Protein AF-A0A2U2B7D7-F1 (afdb_monomer_lite)

Radius of gyration: 16.67 Å; chains: 1; bounding box: 30×27×46 Å

Sequence (85 aa):
MINRSRLFGIAFDCPFSSREITCPLVHIDDHNLHEKYKLIDAMEESGLNKILMHHQQCLVKRDDHLFERNSINVMSGIKHPPRHY

Secondary structure (DSSP, 8-state):
---HHHHHHHHH--TTSS--TT-TTTTGGGS-HHHHHHHHHHS-HHHHHHHHHHHHHHHHHHHHHHHHHHHHHHHTT--PPP---

Structure (mmCIF, N/CA/C/O backbone):
data_AF-A0A2U2B7D7-F1
#
_entry.id   AF-A0A2U2B7D7-F1
#
loop_
_atom_site.group_PDB
_atom_site.id
_atom_site.type_symbol
_atom_site.label_atom_id
_atom_site.label_alt_id
_atom_site.label_comp_id
_atom_site.label_asym_id
_atom_site.label_entity_id
_atom_site.label_seq_id
_atom_site.pdbx_PDB_ins_code
_atom_site.Cartn_x
_atom_site.Cartn_y
_atom_site.Cartn_z
_atom_site.occupancy
_atom_site.B_iso_or_equiv
_atom_site.auth_seq_id
_atom_site.auth_comp_id
_atom_site.auth_asym_id
_atom_site.auth_atom_id
_atom_site.pdbx_PDB_model_num
ATOM 1 N N . MET A 1 1 ? -7.541 15.517 7.241 1.00 58.69 1 MET A N 1
ATOM 2 C CA . MET A 1 1 ? -8.460 14.367 7.279 1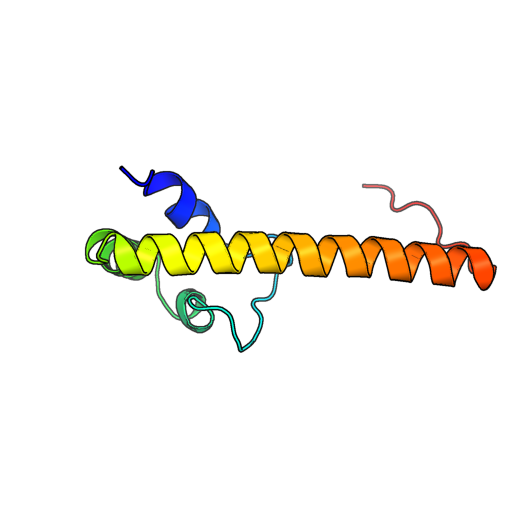.00 58.69 1 MET A CA 1
ATOM 3 C C . MET A 1 1 ? -8.125 13.439 6.123 1.00 58.69 1 MET A C 1
ATOM 5 O O . MET A 1 1 ? -8.494 13.699 4.980 1.00 58.69 1 MET A O 1
ATOM 9 N N . ILE A 1 2 ? -7.333 12.409 6.403 1.00 66.38 2 ILE A N 1
ATOM 10 C CA . ILE A 1 2 ? -6.949 11.407 5.403 1.00 66.38 2 ILE A CA 1
ATOM 11 C C . ILE A 1 2 ? -8.168 10.587 4.972 1.00 66.38 2 ILE A C 1
ATOM 13 O O . ILE A 1 2 ? -8.907 10.058 5.800 1.00 66.38 2 ILE A O 1
ATOM 17 N N . ASN A 1 3 ? -8.347 10.430 3.660 1.00 74.88 3 ASN A N 1
ATOM 18 C CA . ASN A 1 3 ? -9.358 9.538 3.106 1.00 74.88 3 ASN A CA 1
ATOM 19 C C . ASN A 1 3 ? -8.887 8.074 3.228 1.00 74.88 3 ASN A C 1
ATOM 21 O O . ASN A 1 3 ? -8.149 7.580 2.370 1.00 74.88 3 ASN A O 1
ATOM 25 N N . ARG A 1 4 ? -9.322 7.386 4.295 1.00 80.19 4 ARG A N 1
ATOM 26 C CA . ARG A 1 4 ? -9.028 5.962 4.563 1.00 80.19 4 ARG A CA 1
ATOM 27 C C . ARG A 1 4 ? -9.429 5.039 3.403 1.00 80.19 4 ARG A C 1
ATOM 29 O O . ARG A 1 4 ? -8.757 4.038 3.171 1.00 80.19 4 ARG A O 1
ATOM 36 N N . SER A 1 5 ? -10.425 5.414 2.599 1.00 78.06 5 SER A N 1
ATOM 37 C CA . SER A 1 5 ? -10.832 4.661 1.405 1.00 78.06 5 SER A CA 1
ATOM 38 C C . SER A 1 5 ? -9.721 4.547 0.361 1.00 78.06 5 SER A C 1
ATOM 40 O O . SER A 1 5 ? -9.616 3.521 -0.308 1.00 78.06 5 SER A O 1
ATOM 42 N N . ARG A 1 6 ? -8.831 5.547 0.256 1.00 77.81 6 ARG A N 1
ATOM 43 C CA . ARG A 1 6 ? -7.657 5.462 -0.634 1.00 77.81 6 ARG A CA 1
ATOM 44 C C . ARG A 1 6 ? -6.646 4.425 -0.144 1.00 77.81 6 ARG A C 1
ATOM 46 O O . ARG A 1 6 ? -6.030 3.752 -0.962 1.00 77.81 6 ARG A O 1
ATOM 53 N N . LEU A 1 7 ? -6.496 4.274 1.173 1.00 83.81 7 LEU A N 1
ATOM 54 C CA . LEU A 1 7 ? -5.602 3.277 1.762 1.00 83.81 7 LEU A CA 1
ATOM 55 C C . LEU A 1 7 ? -6.115 1.853 1.593 1.00 83.81 7 LEU A C 1
ATOM 57 O O . LEU A 1 7 ? -5.297 0.966 1.371 1.00 83.81 7 LEU A O 1
ATOM 61 N N . PHE A 1 8 ? -7.433 1.639 1.623 1.00 83.88 8 PHE A N 1
ATOM 62 C CA . PHE A 1 8 ? -7.993 0.324 1.310 1.00 83.88 8 PHE A CA 1
ATOM 63 C C . PHE A 1 8 ? -7.576 -0.137 -0.085 1.00 83.88 8 PHE A C 1
ATOM 65 O O . PHE A 1 8 ? -7.052 -1.234 -0.214 1.00 83.88 8 PHE A O 1
ATOM 72 N N . GLY A 1 9 ? -7.664 0.723 -1.1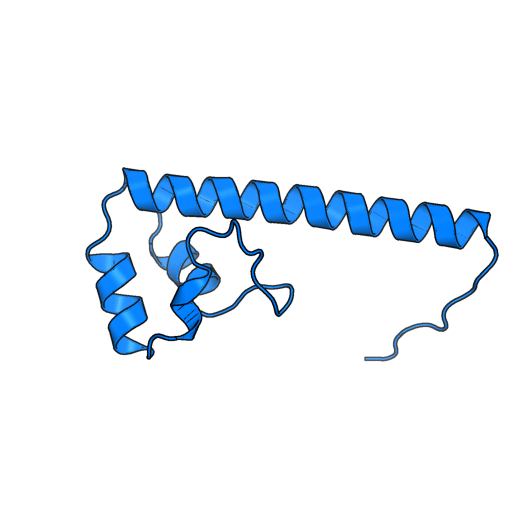04 1.00 84.75 9 GLY A N 1
ATOM 73 C CA . GLY A 1 9 ? -7.172 0.371 -2.441 1.00 84.75 9 GLY A CA 1
ATOM 74 C C . GLY A 1 9 ? -5.710 -0.104 -2.443 1.00 84.75 9 GLY A C 1
ATOM 75 O O . GLY A 1 9 ? -5.400 -1.147 -3.006 1.00 84.75 9 GLY A O 1
ATOM 76 N N . ILE A 1 10 ? -4.826 0.609 -1.738 1.00 86.38 10 ILE A N 1
ATOM 77 C CA . ILE A 1 10 ? -3.378 0.320 -1.687 1.00 86.38 10 ILE A CA 1
ATOM 78 C C . ILE A 1 10 ? -3.056 -0.944 -0.861 1.00 86.38 10 ILE A C 1
ATOM 80 O O . ILE A 1 10 ? -2.084 -1.660 -1.126 1.00 86.38 10 ILE A O 1
ATOM 84 N N . ALA A 1 11 ? -3.837 -1.212 0.183 1.00 85.19 11 ALA A N 1
ATOM 85 C CA . ALA A 1 11 ? -3.670 -2.374 1.054 1.00 85.19 11 ALA A CA 1
ATOM 86 C C . ALA A 1 11 ? -4.188 -3.673 0.435 1.00 85.19 11 ALA A C 1
ATOM 88 O O . ALA A 1 11 ? -3.701 -4.756 0.761 1.00 85.19 11 ALA A O 1
ATOM 89 N N . PHE A 1 12 ? -5.176 -3.572 -0.447 1.00 84.62 12 PHE A N 1
ATOM 90 C CA . PHE A 1 12 ? -5.725 -4.732 -1.129 1.00 84.62 12 PHE A CA 1
ATOM 91 C C . PHE A 1 12 ? -4.794 -5.245 -2.204 1.00 84.62 12 PHE A C 1
ATOM 93 O O . PHE A 1 12 ? -4.576 -6.451 -2.261 1.00 84.62 12 PHE A O 1
ATOM 100 N N . ASP A 1 13 ? -4.240 -4.336 -3.003 1.00 82.94 13 ASP A N 1
ATOM 101 C CA . ASP A 1 13 ? -3.361 -4.727 -4.087 1.00 82.94 13 ASP A CA 1
ATOM 102 C C . ASP A 1 13 ? -2.302 -3.662 -4.385 1.00 82.94 13 ASP A C 1
ATOM 104 O O . ASP A 1 13 ? -2.488 -2.460 -4.161 1.00 82.94 13 ASP A O 1
ATOM 108 N N . CYS A 1 14 ? -1.163 -4.121 -4.893 1.00 87.38 14 CYS A N 1
ATOM 109 C CA . CYS A 1 14 ? -0.140 -3.257 -5.451 1.00 87.38 14 CYS A CA 1
ATOM 110 C C . CYS A 1 14 ? -0.373 -3.152 -6.965 1.00 87.38 14 CYS A C 1
ATOM 112 O O . CYS A 1 14 ? -0.386 -4.183 -7.633 1.00 87.38 14 CYS A O 1
ATOM 114 N N . PRO A 1 15 ? -0.438 -1.945 -7.561 1.00 82.81 15 PRO A N 1
ATOM 115 C CA . PRO A 1 15 ? -0.666 -1.786 -9.006 1.00 82.81 15 PRO A CA 1
ATOM 116 C C . PRO A 1 15 ? 0.406 -2.436 -9.902 1.00 82.81 15 PRO A C 1
ATOM 118 O O . PRO A 1 15 ? 0.242 -2.518 -11.112 1.00 82.81 15 PRO A O 1
ATOM 121 N N . PHE A 1 16 ? 1.506 -2.908 -9.319 1.00 82.88 16 PHE A N 1
ATOM 122 C CA . PHE A 1 16 ? 2.601 -3.587 -10.006 1.00 82.88 16 PHE A CA 1
ATOM 123 C C . PHE A 1 16 ? 2.731 -5.066 -9.605 1.00 82.88 16 PHE A C 1
ATOM 125 O O . PHE A 1 16 ? 3.797 -5.660 -9.788 1.00 82.88 16 PHE A O 1
ATOM 132 N N . SER A 1 17 ? 1.702 -5.635 -8.970 1.00 80.00 17 SER A N 1
ATOM 133 C CA . SER A 1 17 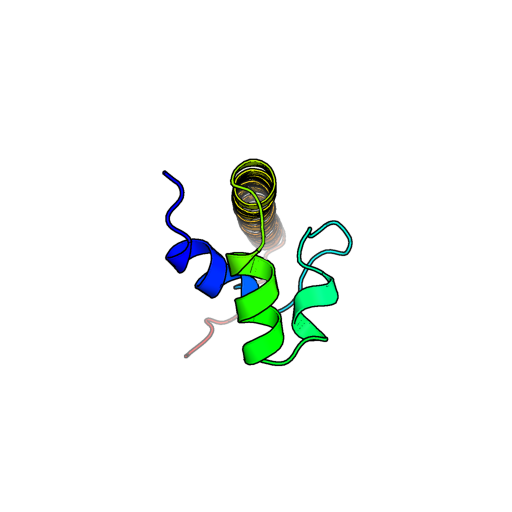? 1.611 -7.038 -8.532 1.00 80.00 17 SER A CA 1
ATOM 134 C C . SER A 1 17 ? 2.647 -7.499 -7.498 1.00 80.00 17 SER A C 1
ATOM 136 O O . SER A 1 17 ? 2.555 -8.613 -6.997 1.00 80.00 17 SER A O 1
ATOM 138 N N . SER A 1 18 ? 3.636 -6.670 -7.155 1.00 83.69 18 SER A N 1
ATOM 139 C CA . SER A 1 18 ? 4.616 -6.954 -6.108 1.00 83.69 18 SER A CA 1
ATOM 140 C C . SER A 1 18 ? 5.015 -5.694 -5.344 1.00 83.69 18 SER A C 1
ATOM 142 O O . SER A 1 18 ? 5.300 -4.630 -5.918 1.00 83.69 18 SER A O 1
ATOM 144 N N . ARG A 1 19 ? 5.041 -5.841 -4.017 1.00 89.88 19 ARG A N 1
ATOM 145 C CA . ARG A 1 19 ? 5.494 -4.819 -3.073 1.00 89.88 19 ARG A CA 1
ATOM 146 C C . ARG A 1 19 ? 7.008 -4.896 -2.926 1.00 89.88 19 ARG A C 1
ATOM 148 O O . ARG A 1 19 ? 7.589 -5.976 -2.920 1.00 89.88 19 ARG A O 1
ATOM 155 N N . GLU A 1 20 ? 7.655 -3.743 -2.800 1.00 87.50 20 GLU A N 1
ATOM 156 C CA . GLU A 1 20 ? 9.074 -3.713 -2.440 1.00 87.50 20 GLU A CA 1
ATOM 157 C C . GLU A 1 20 ? 9.258 -4.130 -0.984 1.00 87.50 20 GLU A C 1
ATOM 159 O O . GLU A 1 20 ? 8.383 -3.892 -0.153 1.00 87.50 20 GLU A O 1
ATOM 164 N N . ILE A 1 21 ? 10.431 -4.675 -0.658 1.00 88.31 21 ILE A N 1
ATOM 165 C CA . ILE A 1 21 ? 10.805 -5.047 0.718 1.00 88.31 21 ILE A CA 1
ATOM 166 C C . ILE A 1 21 ? 10.710 -3.843 1.671 1.00 88.31 21 ILE A C 1
ATOM 168 O O . ILE A 1 21 ? 10.459 -3.998 2.860 1.00 88.31 21 ILE A O 1
ATOM 172 N N . THR A 1 22 ? 10.872 -2.626 1.146 1.00 89.19 22 THR A N 1
ATOM 173 C CA . THR A 1 22 ? 10.778 -1.373 1.906 1.00 89.19 22 THR A CA 1
ATOM 174 C C . THR A 1 22 ? 9.348 -0.836 2.030 1.00 89.19 22 THR A C 1
ATOM 176 O O . THR A 1 22 ? 9.141 0.196 2.673 1.00 89.19 22 THR A O 1
ATOM 179 N N . CYS A 1 23 ? 8.356 -1.500 1.425 1.00 91.06 23 CYS A N 1
ATOM 180 C CA . CYS A 1 23 ? 6.965 -1.078 1.484 1.00 91.06 23 CYS A CA 1
ATOM 181 C C . CYS A 1 23 ? 6.427 -1.225 2.915 1.00 91.06 23 CYS A C 1
ATOM 183 O O . CYS A 1 23 ? 6.468 -2.326 3.464 1.00 91.06 23 CYS A O 1
ATOM 185 N N . PRO A 1 24 ? 5.812 -0.181 3.504 1.00 91.44 24 PRO A N 1
ATOM 186 C CA . PRO A 1 24 ? 5.182 -0.281 4.823 1.00 91.44 24 PRO A CA 1
ATOM 187 C C . PRO A 1 24 ? 4.064 -1.330 4.908 1.00 91.44 24 PRO A C 1
ATOM 189 O O . PRO A 1 24 ? 3.644 -1.699 5.998 1.00 91.44 24 PRO A O 1
ATOM 192 N N . LEU A 1 25 ? 3.567 -1.788 3.757 1.00 92.44 25 LEU A N 1
ATOM 193 C CA . LEU A 1 25 ? 2.527 -2.802 3.636 1.00 92.44 25 LEU A CA 1
ATOM 194 C C . LEU A 1 25 ? 3.064 -4.131 3.091 1.00 92.44 25 LEU A C 1
ATOM 196 O O . LEU A 1 25 ? 2.279 -4.927 2.600 1.00 92.44 25 LEU A O 1
ATOM 200 N N . VAL A 1 26 ? 4.374 -4.389 3.134 1.00 91.94 26 VAL A N 1
ATOM 201 C CA . VAL A 1 26 ? 4.974 -5.604 2.547 1.00 91.94 26 VAL A CA 1
ATOM 202 C C . VAL A 1 26 ? 4.344 -6.910 3.063 1.00 91.94 26 VAL A C 1
ATOM 204 O O . VAL A 1 26 ? 4.176 -7.840 2.287 1.00 91.94 26 VAL A O 1
ATOM 207 N N . HIS A 1 27 ? 3.909 -6.946 4.326 1.00 90.75 27 HIS A N 1
ATOM 208 C CA . HIS A 1 27 ? 3.261 -8.109 4.956 1.00 90.75 27 HIS A CA 1
ATOM 209 C C . HIS A 1 27 ? 1.730 -8.052 4.944 1.00 90.75 27 HIS A C 1
ATOM 211 O O . HIS A 1 27 ? 1.066 -8.907 5.530 1.00 90.75 27 HIS A O 1
ATOM 217 N N . ILE A 1 28 ? 1.130 -7.033 4.316 1.00 91.94 28 ILE A N 1
ATOM 218 C CA . ILE A 1 28 ? -0.330 -6.901 4.344 1.00 91.94 28 ILE A CA 1
ATOM 219 C C . ILE A 1 28 ? -1.014 -8.012 3.557 1.00 91.94 28 ILE A C 1
ATOM 221 O O . ILE A 1 28 ? -2.171 -8.314 3.817 1.00 91.94 28 ILE A O 1
ATOM 225 N N . ASP A 1 29 ? -0.316 -8.623 2.603 1.00 87.69 29 ASP A N 1
ATOM 226 C CA . ASP A 1 29 ? -0.865 -9.683 1.763 1.00 87.69 29 ASP A CA 1
ATOM 227 C C . ASP A 1 29 ? -0.917 -11.039 2.485 1.00 87.69 29 ASP A C 1
ATOM 229 O O . ASP A 1 29 ? -1.678 -11.909 2.072 1.00 87.69 29 ASP A O 1
ATOM 233 N N . ASP A 1 30 ? -0.234 -11.164 3.629 1.00 91.62 30 ASP A N 1
ATOM 234 C CA . ASP A 1 30 ? -0.342 -12.316 4.535 1.00 91.62 30 ASP A CA 1
ATOM 235 C C . ASP A 1 30 ? -1.655 -12.299 5.342 1.00 91.62 30 ASP A C 1
ATOM 237 O O . ASP A 1 30 ? -1.999 -13.272 6.010 1.00 91.62 30 ASP A O 1
ATOM 241 N N . HIS A 1 31 ? -2.383 -11.177 5.306 1.00 91.62 31 HIS A N 1
ATOM 242 C CA . HIS A 1 31 ? -3.588 -10.947 6.096 1.00 91.62 31 HIS A CA 1
ATOM 243 C C . HIS A 1 31 ? -4.842 -11.178 5.255 1.00 91.62 31 HIS A C 1
ATOM 245 O O . HIS A 1 31 ? -4.929 -10.775 4.088 1.00 91.62 31 HIS A O 1
ATOM 251 N N . ASN A 1 32 ? -5.871 -11.759 5.869 1.00 93.00 32 ASN A N 1
ATOM 252 C CA . ASN A 1 32 ? -7.181 -11.853 5.237 1.00 93.00 32 ASN A CA 1
ATOM 253 C C . ASN A 1 32 ? -7.879 -10.481 5.185 1.00 93.00 32 ASN A C 1
ATOM 255 O O . ASN A 1 32 ? -7.480 -9.515 5.834 1.00 93.00 32 ASN A O 1
ATOM 259 N N . LEU A 1 33 ? -8.971 -10.406 4.421 1.00 90.56 33 LEU A N 1
ATOM 260 C CA . LEU A 1 33 ? -9.758 -9.186 4.223 1.00 90.56 33 LEU A CA 1
ATOM 261 C C . LEU A 1 33 ? -10.063 -8.444 5.537 1.00 90.56 33 LEU A C 1
ATOM 263 O O . LEU A 1 33 ? -9.836 -7.241 5.650 1.00 90.56 33 LEU A O 1
ATOM 267 N N . HIS A 1 34 ? -10.573 -9.167 6.534 1.00 92.19 34 HIS A N 1
ATOM 268 C CA . HIS A 1 34 ? -11.026 -8.601 7.805 1.00 92.19 34 HIS A CA 1
ATOM 269 C C . HIS A 1 34 ? -9.867 -8.043 8.631 1.00 92.19 34 HIS A C 1
ATOM 271 O O . HIS A 1 34 ? -9.980 -6.988 9.257 1.00 92.19 34 HIS A O 1
ATOM 277 N N . GLU A 1 35 ? -8.730 -8.728 8.602 1.00 93.69 35 GLU A N 1
ATOM 278 C CA . GLU A 1 35 ? -7.498 -8.293 9.256 1.00 93.69 35 GLU A CA 1
ATOM 279 C C . GLU A 1 35 ? -6.927 -7.033 8.602 1.00 93.69 35 GLU A C 1
ATOM 281 O O . GLU A 1 35 ? -6.575 -6.088 9.315 1.00 93.69 35 GLU A O 1
ATOM 286 N N . LYS A 1 36 ? -6.926 -6.964 7.261 1.00 92.12 36 LYS A N 1
ATOM 287 C CA . LYS A 1 36 ? -6.548 -5.747 6.523 1.00 92.12 36 LYS A CA 1
ATOM 288 C C . LYS A 1 36 ? -7.425 -4.559 6.938 1.00 92.12 36 LYS A C 1
ATOM 290 O O . LYS A 1 36 ? -6.907 -3.466 7.173 1.00 92.12 36 LYS A O 1
ATOM 295 N N . TYR A 1 37 ? -8.737 -4.776 7.089 1.00 90.50 37 TYR A N 1
ATOM 296 C CA . TYR A 1 37 ? -9.668 -3.748 7.564 1.00 90.50 37 TYR A CA 1
ATOM 297 C C . TYR A 1 37 ? -9.328 -3.236 8.959 1.00 90.50 37 TYR A C 1
ATOM 299 O O . TYR A 1 37 ? -9.168 -2.028 9.146 1.00 90.50 37 TYR A O 1
ATOM 307 N N . LYS A 1 38 ? -9.166 -4.147 9.921 1.00 92.69 38 LYS A N 1
ATOM 308 C CA . LYS A 1 38 ? -8.823 -3.789 11.302 1.00 92.69 38 LYS A CA 1
ATOM 309 C C . LYS A 1 38 ? -7.506 -3.025 11.399 1.00 92.69 38 LYS A C 1
ATOM 311 O O . LYS A 1 38 ? -7.436 -2.053 12.144 1.00 92.69 38 LYS A O 1
ATOM 316 N N . LEU A 1 39 ? -6.488 -3.435 10.642 1.00 91.56 39 LEU A N 1
ATOM 317 C CA . LEU A 1 39 ? -5.186 -2.766 10.633 1.00 91.56 39 LEU A CA 1
ATOM 318 C C . LEU A 1 39 ? -5.287 -1.310 10.186 1.00 91.56 39 LEU A C 1
ATOM 320 O O . LEU A 1 39 ? -4.754 -0.429 10.855 1.00 91.56 39 LEU A O 1
ATOM 324 N N . ILE A 1 40 ? -5.967 -1.048 9.068 1.00 90.06 40 ILE A N 1
ATOM 325 C CA . ILE A 1 40 ? -6.090 0.316 8.534 1.00 90.06 40 ILE A CA 1
ATOM 326 C C . ILE A 1 40 ? -6.974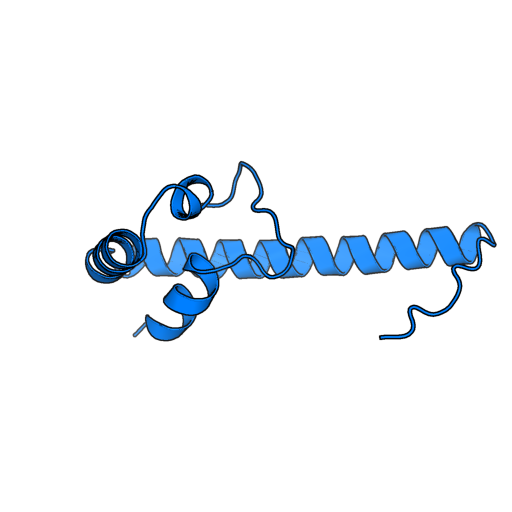 1.176 9.436 1.00 90.06 40 ILE A C 1
ATOM 328 O O . ILE A 1 40 ? -6.684 2.355 9.638 1.00 90.06 40 ILE A O 1
ATOM 332 N N . ASP A 1 41 ? -8.038 0.599 9.993 1.00 90.06 41 ASP A N 1
ATOM 333 C CA . ASP A 1 41 ? -8.973 1.338 10.837 1.00 90.06 41 ASP A CA 1
ATOM 334 C C . ASP A 1 41 ? -8.370 1.715 12.202 1.00 90.06 41 ASP A C 1
ATOM 336 O O . ASP A 1 41 ? -8.574 2.832 12.690 1.00 90.06 41 ASP A O 1
ATOM 340 N N . ALA A 1 42 ? -7.552 0.829 12.776 1.00 91.62 42 ALA A N 1
ATOM 341 C CA . ALA A 1 42 ? -6.832 1.077 14.023 1.00 91.62 42 ALA A CA 1
ATOM 342 C C . ALA A 1 42 ? -5.599 1.985 13.855 1.00 91.62 42 ALA A C 1
ATOM 344 O O . ALA A 1 42 ? -5.024 2.428 14.848 1.00 91.62 42 ALA A O 1
ATOM 345 N N . MET A 1 43 ? -5.168 2.266 12.622 1.00 90.75 43 MET A N 1
ATOM 346 C CA . MET A 1 43 ? -3.954 3.036 12.372 1.00 90.75 43 MET A CA 1
ATOM 347 C C . MET A 1 43 ? -4.170 4.541 12.571 1.00 90.75 43 MET A C 1
ATOM 349 O O . MET A 1 43 ? -5.126 5.143 12.066 1.00 90.75 43 MET A O 1
ATOM 353 N N . GLU A 1 44 ? -3.223 5.162 13.273 1.00 93.06 44 GLU A N 1
ATOM 354 C CA . GLU A 1 44 ? -3.175 6.609 13.458 1.00 93.06 44 GLU A CA 1
ATOM 355 C C . GLU A 1 44 ? -2.945 7.356 12.138 1.00 93.06 44 GLU A C 1
ATOM 357 O O . GLU A 1 44 ? -2.280 6.864 11.221 1.00 93.06 44 GLU A O 1
ATOM 362 N N . GLU A 1 45 ? -3.419 8.605 12.067 1.00 89.94 45 GLU A N 1
ATOM 363 C CA . GLU A 1 45 ? -3.279 9.465 10.882 1.00 89.94 45 GLU A CA 1
ATOM 364 C C . GLU A 1 45 ? -1.808 9.619 10.443 1.00 89.94 45 GLU A C 1
ATOM 366 O O . GLU A 1 45 ? -1.506 9.657 9.249 1.00 89.94 45 GLU A O 1
ATOM 371 N N . SER A 1 46 ? -0.871 9.613 11.395 1.00 90.38 46 SER A N 1
ATOM 372 C CA . SER A 1 46 ? 0.571 9.660 11.127 1.00 90.38 46 SER A CA 1
ATOM 373 C C . SER A 1 46 ? 1.073 8.438 10.336 1.00 90.38 46 SER A C 1
ATOM 375 O O . SER A 1 46 ? 1.852 8.591 9.392 1.00 90.38 46 SER A O 1
ATOM 377 N N . GLY A 1 47 ? 0.605 7.231 10.670 1.00 90.19 47 GLY A N 1
ATOM 378 C CA . GLY A 1 47 ? 0.946 5.988 9.974 1.00 90.19 47 GLY A CA 1
ATOM 379 C C . GLY A 1 47 ? 0.326 5.926 8.582 1.00 90.19 47 GLY A C 1
ATOM 380 O O . GLY A 1 47 ? 1.006 5.605 7.604 1.00 90.19 47 GLY A O 1
ATOM 381 N N . LEU A 1 48 ? -0.934 6.349 8.474 1.00 89.94 48 LEU A N 1
ATOM 3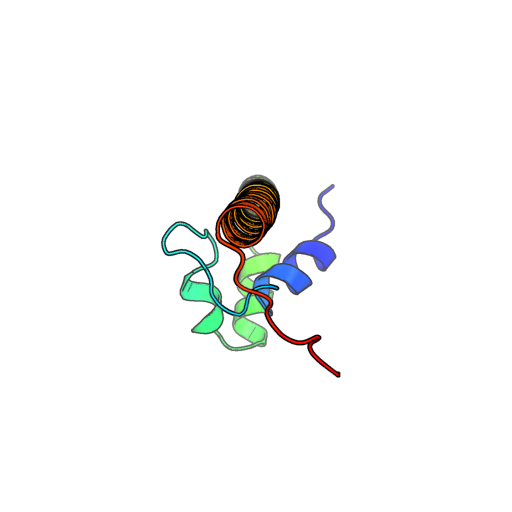82 C CA . LEU A 1 48 ? -1.646 6.440 7.201 1.00 89.94 48 LEU A CA 1
ATOM 383 C C . LEU A 1 48 ? -0.932 7.393 6.222 1.00 89.94 48 LEU A C 1
ATOM 385 O O . LEU A 1 48 ? -0.756 7.058 5.049 1.00 89.94 48 LEU A O 1
ATOM 389 N N . ASN A 1 49 ? -0.449 8.544 6.704 1.00 89.94 49 ASN A N 1
ATOM 390 C CA . ASN A 1 49 ? 0.335 9.483 5.894 1.00 89.94 49 ASN A CA 1
ATOM 391 C C . ASN A 1 49 ? 1.647 8.871 5.392 1.00 89.94 49 ASN A C 1
ATOM 393 O O . ASN A 1 49 ? 1.994 9.051 4.224 1.00 89.94 49 ASN A O 1
ATOM 397 N N . LYS A 1 50 ? 2.362 8.115 6.235 1.00 90.75 50 LYS A N 1
ATOM 398 C CA . LYS A 1 50 ? 3.611 7.449 5.826 1.00 90.75 50 LYS A CA 1
ATOM 399 C C . LYS A 1 50 ? 3.383 6.465 4.681 1.00 90.75 50 LYS A C 1
ATOM 401 O O . LYS A 1 50 ? 4.164 6.452 3.732 1.00 90.75 50 LYS A O 1
ATOM 406 N N . ILE A 1 51 ? 2.305 5.682 4.742 1.00 91.25 51 ILE A N 1
ATOM 407 C CA . ILE A 1 51 ? 1.944 4.746 3.668 1.00 91.25 51 ILE A CA 1
ATOM 408 C C . ILE A 1 51 ? 1.667 5.502 2.368 1.00 91.25 51 ILE A C 1
ATOM 410 O O . ILE A 1 51 ? 2.194 5.125 1.322 1.00 91.25 51 ILE A O 1
ATOM 414 N N . LEU A 1 52 ? 0.874 6.575 2.425 1.00 89.75 52 LEU A N 1
ATOM 415 C CA . LEU A 1 52 ? 0.532 7.367 1.241 1.00 89.75 52 LEU A CA 1
ATOM 416 C C . LEU A 1 52 ? 1.765 8.021 0.609 1.00 89.75 52 LEU A C 1
ATOM 418 O O . LEU A 1 52 ? 1.942 7.934 -0.605 1.00 89.75 52 LEU A O 1
ATOM 422 N N . MET A 1 53 ? 2.640 8.620 1.421 1.00 90.62 53 MET A N 1
ATOM 423 C CA . MET A 1 53 ? 3.888 9.215 0.938 1.00 90.62 53 MET A CA 1
ATOM 424 C C . MET A 1 53 ? 4.797 8.170 0.291 1.00 90.62 53 MET A C 1
ATOM 426 O O . MET A 1 53 ? 5.306 8.396 -0.807 1.00 90.62 53 MET A O 1
ATOM 430 N N . HIS A 1 54 ? 4.970 7.012 0.934 1.00 91.81 54 HIS A N 1
ATOM 431 C CA . HIS A 1 54 ? 5.765 5.927 0.365 1.00 91.81 54 HIS A CA 1
ATOM 432 C C . HIS A 1 54 ? 5.158 5.422 -0.948 1.00 91.81 54 HIS A C 1
ATOM 434 O O . HIS A 1 54 ? 5.879 5.217 -1.921 1.00 91.81 54 HIS A O 1
ATOM 440 N N . HIS A 1 55 ? 3.835 5.251 -1.007 1.00 90.81 55 HIS A N 1
ATOM 441 C CA . HIS A 1 55 ? 3.148 4.824 -2.222 1.00 90.81 55 HIS A CA 1
ATOM 442 C C . HIS A 1 55 ? 3.359 5.819 -3.371 1.00 90.81 55 HIS A C 1
ATOM 444 O O . HIS A 1 55 ? 3.689 5.404 -4.479 1.00 90.81 55 HIS A O 1
ATOM 450 N N . GLN A 1 56 ? 3.263 7.124 -3.103 1.00 89.25 56 GLN A N 1
ATOM 451 C CA . GLN A 1 56 ? 3.531 8.159 -4.101 1.00 89.25 56 GLN A CA 1
ATOM 452 C C . GLN A 1 56 ? 4.985 8.122 -4.593 1.00 89.25 56 GLN A C 1
ATOM 454 O O . GLN A 1 56 ? 5.225 8.178 -5.795 1.00 89.25 56 GLN A O 1
ATOM 459 N N . GLN A 1 57 ? 5.955 7.971 -3.689 1.00 90.38 57 GLN A N 1
ATOM 460 C CA . GLN A 1 57 ? 7.369 7.833 -4.060 1.00 90.38 57 GLN A CA 1
ATOM 461 C C . GLN A 1 57 ? 7.632 6.562 -4.876 1.00 90.38 57 GLN A C 1
ATOM 463 O O . GLN A 1 57 ? 8.417 6.590 -5.819 1.00 90.38 57 GLN A O 1
ATOM 468 N N . CYS A 1 58 ? 6.972 5.456 -4.531 1.00 90.06 58 CYS A N 1
ATOM 469 C CA . CYS A 1 58 ? 7.059 4.201 -5.272 1.00 90.06 58 CYS A CA 1
ATOM 470 C C . CYS A 1 58 ? 6.515 4.358 -6.699 1.00 90.06 58 CYS A C 1
ATOM 472 O O . CYS A 1 58 ? 7.158 3.905 -7.643 1.00 90.06 58 CYS A O 1
ATOM 474 N N . LEU A 1 59 ? 5.379 5.048 -6.864 1.00 87.56 59 LEU A N 1
ATOM 475 C CA . LEU A 1 59 ? 4.813 5.353 -8.180 1.00 87.56 59 LEU A CA 1
ATOM 476 C C . LEU A 1 59 ? 5.782 6.178 -9.034 1.00 87.56 59 LEU A C 1
ATOM 478 O O . LEU A 1 59 ? 6.040 5.786 -10.164 1.00 87.56 59 LEU A O 1
ATOM 482 N N . VAL A 1 60 ? 6.364 7.250 -8.481 1.00 87.69 60 VAL A N 1
ATOM 483 C CA . VAL A 1 60 ? 7.332 8.102 -9.203 1.00 87.69 60 VAL A CA 1
ATOM 484 C C . VAL A 1 60 ? 8.562 7.302 -9.627 1.00 87.69 60 VAL A C 1
ATOM 486 O O . VAL A 1 60 ? 8.882 7.259 -10.807 1.00 87.69 60 VAL A O 1
ATOM 489 N N . LYS A 1 61 ? 9.196 6.575 -8.695 1.00 84.25 61 LYS A N 1
ATOM 490 C CA . LYS A 1 61 ? 10.380 5.754 -9.006 1.00 84.25 61 LYS A CA 1
ATOM 491 C C . LYS A 1 61 ? 10.112 4.740 -10.116 1.00 84.25 61 LYS A C 1
ATOM 493 O O . LYS A 1 61 ? 10.977 4.472 -10.944 1.00 84.25 61 LYS A O 1
ATOM 498 N N . ARG A 1 62 ? 8.929 4.125 -10.108 1.00 80.38 62 ARG A N 1
ATOM 499 C CA . ARG A 1 62 ? 8.571 3.105 -11.097 1.00 80.38 62 ARG A CA 1
ATOM 500 C C . ARG A 1 62 ? 8.196 3.714 -12.445 1.00 80.38 62 ARG A C 1
ATOM 502 O O . ARG A 1 62 ? 8.493 3.085 -13.454 1.00 80.38 62 ARG A O 1
ATOM 509 N N . ASP A 1 63 ? 7.615 4.910 -12.470 1.00 82.12 63 ASP A N 1
ATOM 510 C CA . ASP A 1 63 ? 7.377 5.666 -13.705 1.00 82.12 63 ASP A CA 1
ATOM 511 C C . ASP A 1 63 ? 8.701 6.092 -14.359 1.00 82.12 63 ASP A C 1
ATOM 513 O O . ASP A 1 63 ? 8.929 5.805 -15.536 1.00 82.12 63 ASP A O 1
ATOM 517 N N . ASP A 1 64 ? 9.637 6.622 -13.565 1.00 74.56 64 ASP A N 1
ATOM 518 C CA . ASP A 1 64 ? 10.985 6.975 -14.024 1.00 74.56 64 ASP A CA 1
ATOM 519 C C . ASP A 1 64 ? 11.711 5.748 -14.606 1.00 74.56 64 ASP A C 1
ATOM 521 O O . ASP A 1 64 ? 12.255 5.800 -15.710 1.00 74.56 64 ASP A O 1
ATOM 525 N N . HIS A 1 65 ? 11.643 4.592 -13.935 1.00 66.12 65 HI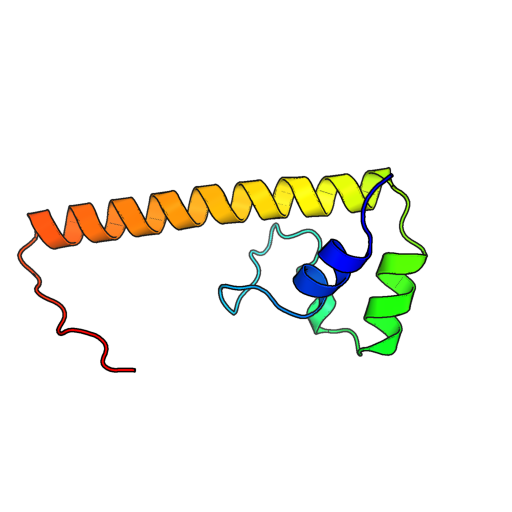S A N 1
ATOM 526 C CA . HIS A 1 65 ? 12.227 3.350 -14.453 1.00 66.12 65 HIS A CA 1
ATOM 527 C C . HIS A 1 65 ? 11.551 2.828 -15.730 1.00 66.12 65 HIS A C 1
ATOM 529 O O . HIS A 1 65 ? 12.218 2.216 -16.574 1.00 66.12 65 HIS A O 1
ATOM 535 N N . LEU A 1 66 ? 10.239 3.027 -15.893 1.00 61.47 66 LEU A N 1
ATOM 536 C CA . LEU A 1 66 ? 9.544 2.698 -17.140 1.00 61.47 66 LEU A CA 1
ATOM 537 C C . LEU A 1 66 ? 10.008 3.623 -18.273 1.00 61.47 66 LEU A C 1
ATOM 539 O O . LEU A 1 66 ? 10.248 3.149 -19.388 1.00 61.47 66 LEU A O 1
ATOM 543 N N . PHE A 1 67 ? 10.206 4.909 -17.985 1.00 59.66 67 PHE A N 1
ATOM 544 C CA . PHE A 1 67 ? 10.716 5.885 -18.942 1.00 59.66 67 PHE A CA 1
ATOM 545 C C . PHE A 1 67 ? 12.176 5.608 -19.345 1.00 59.66 67 PHE A C 1
ATOM 547 O O . PHE A 1 67 ? 12.503 5.605 -20.537 1.00 59.66 67 PHE A O 1
ATOM 554 N N . GLU A 1 68 ? 13.048 5.283 -18.388 1.00 59.12 68 GLU A N 1
ATOM 555 C CA . GLU A 1 68 ? 14.443 4.894 -18.636 1.00 59.12 68 GLU A CA 1
ATOM 556 C C . GLU A 1 68 ? 14.541 3.614 -19.476 1.00 59.12 68 GLU A C 1
ATOM 558 O O . GLU A 1 68 ? 15.275 3.579 -20.467 1.00 59.12 68 GLU A O 1
ATOM 563 N N . ARG A 1 69 ? 13.764 2.570 -19.149 1.00 57.50 69 ARG A N 1
ATOM 564 C CA . ARG A 1 69 ? 13.733 1.325 -19.942 1.00 57.50 69 ARG A CA 1
ATOM 565 C C . ARG A 1 69 ? 13.285 1.568 -21.377 1.00 57.50 69 ARG A C 1
ATOM 567 O O . ARG A 1 69 ? 13.864 0.993 -22.298 1.00 57.50 69 ARG A O 1
ATOM 574 N N . ASN A 1 70 ? 12.287 2.423 -21.575 1.00 56.50 70 ASN A N 1
ATOM 575 C CA . ASN A 1 70 ? 11.832 2.786 -22.913 1.00 56.50 70 ASN A CA 1
ATOM 576 C C . ASN A 1 70 ? 12.907 3.579 -23.671 1.00 56.50 70 ASN A C 1
ATOM 578 O O . ASN A 1 70 ? 13.138 3.312 -24.848 1.00 56.50 70 ASN A O 1
ATOM 582 N N . SER A 1 71 ? 13.630 4.469 -22.993 1.00 57.84 71 SER A N 1
ATOM 583 C CA . SER A 1 71 ? 14.728 5.245 -23.586 1.00 57.84 71 SER A CA 1
ATOM 584 C C . SER A 1 71 ? 15.913 4.360 -23.999 1.00 57.84 71 SER A C 1
ATOM 586 O O . SER A 1 71 ? 16.459 4.522 -25.093 1.00 57.84 71 SER A O 1
ATOM 588 N N . ILE A 1 72 ? 16.267 3.365 -23.178 1.00 54.91 72 ILE A N 1
ATOM 589 C CA . ILE A 1 72 ? 17.308 2.376 -23.497 1.00 54.91 72 ILE A CA 1
ATOM 590 C C . ILE A 1 72 ? 16.868 1.479 -24.661 1.00 54.91 72 ILE A C 1
ATOM 592 O O . ILE A 1 72 ? 17.657 1.241 -25.575 1.00 54.91 72 ILE A O 1
ATOM 596 N N . ASN A 1 73 ? 15.614 1.015 -24.685 1.00 47.50 73 ASN A N 1
ATOM 597 C CA . ASN A 1 73 ? 15.103 0.185 -25.782 1.00 47.50 73 ASN A CA 1
ATOM 598 C C . ASN A 1 73 ? 15.049 0.934 -27.123 1.00 47.50 73 ASN A C 1
ATOM 600 O O . ASN A 1 73 ? 15.349 0.339 -28.160 1.00 47.50 73 ASN A O 1
ATOM 604 N N . VAL A 1 74 ? 14.737 2.235 -27.112 1.00 51.78 74 VAL A N 1
ATOM 605 C CA . VAL A 1 74 ? 14.784 3.090 -28.311 1.00 51.78 74 VAL A CA 1
ATOM 606 C C . VAL A 1 74 ? 16.223 3.262 -28.812 1.00 51.78 74 VAL A C 1
ATOM 608 O O . VAL A 1 74 ? 16.458 3.152 -30.013 1.00 51.78 74 VAL A O 1
ATOM 611 N N . MET A 1 75 ? 17.196 3.444 -27.912 1.00 52.62 75 MET A N 1
ATOM 612 C CA . MET A 1 75 ? 18.626 3.529 -28.260 1.00 52.62 75 MET A CA 1
ATOM 613 C C . MET A 1 75 ? 19.219 2.183 -28.717 1.00 52.62 75 MET A C 1
ATOM 615 O O . MET A 1 75 ? 20.155 2.160 -29.512 1.00 52.62 75 MET A O 1
ATOM 619 N N . SER A 1 76 ? 18.666 1.060 -28.247 1.00 55.69 76 SER A N 1
ATOM 620 C CA . SER A 1 76 ? 19.174 -0.298 -28.518 1.00 55.69 76 SER A CA 1
ATOM 621 C C . SER A 1 76 ? 18.506 -0.987 -29.718 1.00 55.69 76 SER A C 1
ATOM 623 O O . SER A 1 76 ? 18.860 -2.115 -30.053 1.00 55.69 76 SER A O 1
ATOM 625 N N . GLY A 1 77 ? 17.526 -0.350 -30.370 1.00 49.50 77 GLY A N 1
ATOM 626 C CA . GLY A 1 77 ? 16.872 -0.870 -31.580 1.00 49.50 77 GLY A CA 1
ATOM 627 C C . GLY A 1 77 ? 15.974 -2.102 -31.380 1.00 49.50 77 GLY A C 1
ATOM 628 O O . GLY A 1 77 ? 15.528 -2.697 -32.363 1.00 49.50 77 GLY A O 1
ATOM 629 N N . ILE A 1 78 ? 15.669 -2.494 -30.140 1.00 54.44 78 ILE A N 1
ATOM 630 C CA . ILE A 1 78 ? 14.839 -3.671 -29.856 1.00 54.44 78 ILE A CA 1
ATOM 631 C C . ILE A 1 78 ? 13.361 -3.262 -29.912 1.00 54.44 78 ILE A C 1
ATOM 633 O O . ILE A 1 78 ? 12.802 -2.714 -28.963 1.00 54.44 78 ILE A O 1
ATOM 637 N N . LYS A 1 79 ? 12.707 -3.533 -31.048 1.00 42.44 79 LYS A N 1
ATOM 638 C CA . LYS A 1 79 ? 11.251 -3.391 -31.197 1.00 42.44 79 LYS A CA 1
ATOM 639 C C . LYS A 1 79 ? 10.552 -4.524 -30.444 1.00 42.44 79 LYS A C 1
ATOM 641 O O . LYS A 1 79 ? 10.557 -5.661 -30.909 1.00 42.44 79 LYS A O 1
ATOM 646 N N . HIS A 1 80 ? 9.910 -4.226 -29.318 1.00 52.97 80 HIS A N 1
ATOM 647 C CA . HIS A 1 80 ? 8.900 -5.136 -28.781 1.00 52.97 80 HIS A CA 1
ATOM 648 C C . HIS A 1 80 ? 7.596 -4.983 -29.578 1.00 52.97 80 HIS A C 1
ATOM 650 O O . HIS A 1 80 ? 7.192 -3.851 -29.856 1.00 52.97 80 HIS A O 1
ATOM 656 N N . PRO A 1 81 ? 6.938 -6.090 -29.972 1.00 41.88 81 PRO A N 1
ATOM 657 C CA . PRO A 1 81 ? 5.652 -6.014 -30.648 1.00 41.88 81 PRO A CA 1
ATOM 658 C C . PRO A 1 81 ? 4.590 -5.431 -29.701 1.00 41.88 81 PRO A C 1
ATOM 660 O O . PRO A 1 81 ? 4.715 -5.570 -28.477 1.00 41.88 81 PRO A O 1
ATOM 663 N N . PRO A 1 82 ? 3.553 -4.769 -30.244 1.00 45.25 82 PRO A N 1
ATOM 664 C CA . PRO A 1 82 ? 2.494 -4.189 -29.434 1.00 45.25 82 PRO A CA 1
ATOM 665 C C . PRO A 1 82 ? 1.824 -5.287 -28.607 1.00 45.25 82 PRO A C 1
ATOM 667 O O . PRO A 1 82 ? 1.449 -6.339 -29.129 1.00 45.25 82 PRO A O 1
ATOM 670 N N . ARG A 1 83 ? 1.680 -5.045 -27.300 1.00 48.84 83 ARG A N 1
ATOM 671 C CA . ARG A 1 83 ? 0.816 -5.870 -26.455 1.00 48.84 83 ARG A CA 1
ATOM 672 C C . ARG A 1 83 ? -0.619 -5.627 -26.910 1.00 48.84 83 ARG A C 1
ATOM 674 O O . ARG A 1 83 ? -1.186 -4.576 -26.627 1.00 48.84 83 ARG A O 1
ATOM 681 N N . HIS A 1 84 ? -1.170 -6.580 -27.651 1.00 41.47 84 HIS A N 1
ATOM 682 C CA . HIS A 1 84 ? -2.606 -6.675 -27.850 1.00 41.47 84 HIS A CA 1
ATOM 683 C C . HIS A 1 84 ? -3.217 -7.146 -26.526 1.00 41.47 84 HIS A C 1
ATOM 685 O O . HIS A 1 84 ? -2.848 -8.210 -26.027 1.00 41.47 84 HIS A O 1
ATOM 691 N N . TYR A 1 85 ? -4.049 -6.286 -25.937 1.00 47.50 85 TYR A N 1
ATOM 692 C CA . TYR A 1 85 ? -4.982 -6.655 -24.874 1.00 47.50 85 TYR A CA 1
ATOM 693 C C . TYR A 1 85 ? -6.077 -7.561 -25.434 1.00 47.50 85 TYR A C 1
ATOM 695 O O . TYR A 1 85 ? -6.468 -7.334 -26.605 1.00 47.50 85 TYR A O 1
#

Organism: NCBI:txid2162893

Foldseek 3Di:
DDDLVVVLVVLVADPVRADDPPQPNNCSVVDDPVRSVVVSVPDDPVSVVVNVVVSVVVVVVVVVVVVVVVVVCVVVVDDDDDPDD

pLDDT: mean 78.57, std 16.2, range [41.47, 93.69]